Protein AF-A0A967GZW3-F1 (afdb_monomer_lite)

Foldseek 3Di:
DDDDDDDDDDPQPDDPVPDHDLAPLADLVQKDKPPPPFDDQWDRDRSDIDGNLPRDDIDIDRNPPPDDDDDDDDDDDDDPPDDDDD

pLDDT: mean 81.16, std 17.46, range [31.89, 97.38]

Radius of gyration: 16.47 Å; chains: 1; bounding box: 43×24×47 Å

Secondary structure (DSSP, 8-state):
--------------PSTT---S--SS--TTEEEESTTS---EEEETTEEEE-SSS-S-EEEE--TT--S---------SSS-----

Structure (mmCIF, N/CA/C/O backbone):
data_AF-A0A967GZW3-F1
#
_entry.id   AF-A0A967GZW3-F1
#
loop_
_atom_site.group_PDB
_atom_site.id
_atom_site.type_symbol
_atom_site.label_atom_id
_atom_site.label_alt_id
_atom_site.label_comp_id
_atom_site.label_asym_id
_atom_site.label_entity_id
_atom_site.label_seq_id
_atom_site.pdbx_PDB_ins_code
_atom_site.Cartn_x
_atom_site.Cartn_y
_atom_site.Cartn_z
_atom_site.occupancy
_atom_site.B_iso_or_equiv
_atom_site.auth_seq_id
_atom_site.auth_comp_id
_atom_site.auth_asym_id
_atom_site.auth_atom_id
_atom_site.pdbx_PDB_model_num
ATOM 1 N N . MET A 1 1 ? -31.344 1.957 25.210 1.00 47.50 1 MET A N 1
ATOM 2 C CA . MET A 1 1 ? -30.506 1.957 26.426 1.00 47.50 1 MET A CA 1
ATOM 3 C C . MET A 1 1 ? -30.331 0.527 26.910 1.00 47.50 1 MET A C 1
ATOM 5 O O . MET A 1 1 ? -31.247 0.015 27.525 1.00 47.50 1 MET A O 1
ATOM 9 N N . VAL A 1 2 ? -29.189 -0.091 26.598 1.00 31.89 2 VAL A N 1
ATOM 10 C CA . VAL A 1 2 ? -28.360 -0.878 27.529 1.00 31.89 2 VAL A CA 1
ATOM 11 C C . VAL A 1 2 ? -26.928 -0.664 27.038 1.00 31.89 2 VAL A C 1
ATOM 13 O O . VAL A 1 2 ? -26.613 -0.982 25.896 1.00 31.89 2 VAL A O 1
ATOM 16 N N . LEU A 1 3 ? -26.116 -0.018 27.869 1.00 37.38 3 LEU A N 1
ATOM 17 C CA . LEU A 1 3 ? -24.696 0.232 27.651 1.00 37.38 3 LEU A CA 1
ATOM 18 C C . LEU A 1 3 ? -23.932 -0.793 28.497 1.00 37.38 3 LEU A C 1
ATOM 20 O O . LEU A 1 3 ? -24.232 -0.931 29.682 1.00 37.38 3 LEU A O 1
ATOM 24 N N . VAL A 1 4 ? -22.949 -1.478 27.921 1.00 42.62 4 VAL A N 1
ATOM 25 C CA . VAL A 1 4 ? -21.955 -2.252 28.680 1.00 42.62 4 VAL A CA 1
ATOM 26 C C . VAL A 1 4 ? -20.582 -1.690 28.317 1.00 42.62 4 VAL A C 1
ATOM 28 O O . VAL A 1 4 ? -20.243 -1.695 27.134 1.00 42.62 4 VAL A O 1
ATOM 31 N N . PRO A 1 5 ? -19.786 -1.181 29.276 1.00 54.28 5 PRO A N 1
ATOM 32 C CA . PRO A 1 5 ? -18.433 -0.745 28.993 1.00 54.28 5 PRO A CA 1
ATOM 33 C C . PRO A 1 5 ? -17.500 -1.952 29.107 1.00 54.28 5 PRO A C 1
ATOM 35 O O . PRO A 1 5 ? -17.455 -2.616 30.142 1.00 54.28 5 PRO A O 1
ATOM 38 N N . VAL A 1 6 ? -16.718 -2.222 28.065 1.00 54.66 6 VAL A N 1
ATOM 39 C CA . VAL A 1 6 ? -15.528 -3.067 28.197 1.00 54.66 6 VAL A CA 1
ATOM 40 C C . VAL A 1 6 ? -14.325 -2.191 27.907 1.00 5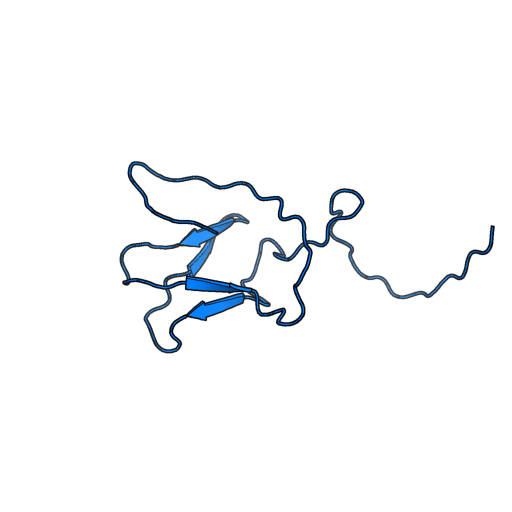4.66 6 VAL A C 1
ATOM 42 O O . VAL A 1 6 ? -14.149 -1.677 26.805 1.00 54.66 6 VAL A O 1
ATOM 45 N N . GLY A 1 7 ? -13.550 -1.962 28.965 1.00 45.25 7 GLY A N 1
ATOM 46 C CA . GLY A 1 7 ? -12.315 -1.205 28.933 1.00 45.25 7 GLY A CA 1
ATOM 47 C C . GLY A 1 7 ? -11.223 -1.908 28.130 1.00 45.25 7 GLY A C 1
ATOM 48 O O . GLY A 1 7 ? -11.121 -3.132 28.097 1.00 45.25 7 GLY A O 1
ATOM 49 N N . GLY A 1 8 ? -10.385 -1.082 27.518 1.00 39.91 8 GLY A N 1
ATOM 50 C CA . GLY A 1 8 ? -9.220 -1.477 26.743 1.00 39.91 8 GLY A CA 1
ATOM 51 C C . GLY A 1 8 ? -9.012 -0.442 25.654 1.00 39.91 8 GLY A C 1
ATOM 52 O O . GLY A 1 8 ? -9.721 -0.454 24.656 1.00 39.91 8 GLY A O 1
ATOM 53 N N . ALA A 1 9 ? -8.086 0.494 25.872 1.00 50.94 9 ALA A N 1
ATOM 54 C CA . ALA A 1 9 ? -7.763 1.538 24.909 1.00 50.94 9 ALA A CA 1
ATOM 55 C C . ALA A 1 9 ? -7.257 0.906 23.604 1.00 50.94 9 ALA A C 1
ATOM 57 O O . ALA A 1 9 ? -6.073 0.604 23.454 1.00 50.94 9 ALA A O 1
ATOM 58 N N . ARG A 1 10 ? -8.164 0.693 22.652 1.00 48.66 10 ARG A N 1
ATOM 59 C CA . ARG A 1 10 ? -7.814 0.473 21.258 1.00 48.66 10 ARG A CA 1
ATOM 60 C C . ARG A 1 10 ? -7.807 1.855 20.632 1.00 48.66 10 ARG A C 1
ATOM 62 O O . ARG A 1 10 ? -8.816 2.549 20.655 1.00 48.66 10 ARG A O 1
ATOM 69 N N . ALA A 1 11 ? -6.649 2.285 20.144 1.00 46.75 11 ALA A N 1
ATOM 70 C CA . ALA A 1 11 ? -6.577 3.452 19.284 1.00 46.75 11 ALA A CA 1
ATOM 71 C C . ALA A 1 11 ? -7.331 3.107 17.994 1.00 46.75 11 ALA A C 1
ATOM 73 O O . ALA A 1 11 ? -6.750 2.594 17.038 1.00 46.75 11 ALA A O 1
ATOM 74 N N . GLU A 1 12 ? -8.644 3.315 18.005 1.00 49.38 12 GLU A N 1
ATOM 75 C CA . GLU A 1 12 ? -9.440 3.386 16.796 1.00 49.38 12 GLU A CA 1
ATOM 76 C C . GLU A 1 12 ? -8.924 4.610 16.051 1.00 49.38 12 GLU A C 1
ATOM 78 O O . GLU A 1 12 ? -9.193 5.758 16.406 1.00 49.38 12 GLU A O 1
ATOM 83 N N . LYS A 1 13 ? -8.068 4.377 15.053 1.00 51.75 13 LYS A N 1
ATOM 84 C CA . LYS A 1 13 ? -7.844 5.380 14.020 1.00 51.75 13 LYS A CA 1
ATOM 85 C C . LYS A 1 13 ? -9.240 5.657 13.477 1.00 51.75 13 LYS A C 1
ATOM 87 O O . LYS A 1 13 ? -9.832 4.723 12.950 1.00 51.75 13 LYS A O 1
ATOM 92 N N . ALA A 1 14 ? -9.754 6.867 13.696 1.00 51.47 14 ALA A N 1
ATOM 93 C CA . ALA A 1 14 ? -11.090 7.285 13.292 1.00 51.47 14 ALA A CA 1
ATOM 94 C C . ALA A 1 14 ? -11.298 6.974 11.803 1.00 51.47 14 ALA A C 1
ATOM 96 O O . ALA A 1 14 ? -10.882 7.736 10.930 1.00 51.47 14 ALA A O 1
ATOM 97 N N . GLY A 1 15 ? -11.845 5.793 11.528 1.00 57.38 15 GLY A N 1
ATOM 98 C CA . GLY A 1 15 ? -12.463 5.479 10.261 1.00 57.38 15 GLY A CA 1
ATOM 99 C C . GLY A 1 15 ? -13.771 6.243 10.216 1.00 57.38 15 GLY A C 1
ATOM 100 O O . GLY A 1 15 ? -14.365 6.540 11.254 1.00 57.38 15 GLY A O 1
ATOM 101 N N . GLU A 1 16 ? -14.199 6.601 9.018 1.00 66.12 16 GLU A N 1
ATOM 102 C CA . GLU A 1 16 ? -15.574 7.043 8.816 1.00 66.12 16 GLU A CA 1
ATOM 103 C C . GLU A 1 16 ? -16.531 6.008 9.432 1.00 66.12 16 GLU A C 1
ATOM 105 O O . GLU A 1 16 ? -16.209 4.816 9.463 1.00 66.12 16 GLU A O 1
ATOM 110 N N . GLU A 1 17 ? -17.672 6.450 9.968 1.00 82.06 17 GLU A N 1
ATOM 111 C CA . GLU A 1 17 ? -18.628 5.547 10.617 1.00 82.06 17 GLU A CA 1
ATOM 112 C C . GLU A 1 17 ? -18.926 4.337 9.712 1.00 82.06 17 GLU A C 1
ATOM 114 O O . GLU A 1 17 ? -19.308 4.494 8.555 1.00 82.06 17 GLU A O 1
ATOM 119 N N . GLY A 1 18 ? -18.699 3.124 10.230 1.00 86.50 18 GLY A N 1
ATOM 120 C CA . GLY A 1 18 ? -18.885 1.871 9.487 1.00 86.50 18 GLY A CA 1
ATOM 121 C C . GLY A 1 18 ? -17.651 1.327 8.751 1.00 86.50 18 GLY A C 1
ATOM 122 O O . GLY A 1 18 ? -17.708 0.199 8.267 1.00 86.50 18 GLY A O 1
ATOM 123 N N . PHE A 1 19 ? -16.523 2.047 8.711 1.00 89.88 19 PHE A N 1
ATOM 124 C CA . PHE A 1 19 ? -15.300 1.592 8.039 1.00 89.88 19 PHE A CA 1
ATOM 125 C C . PHE A 1 19 ? -14.191 1.180 9.009 1.00 89.88 19 PHE A C 1
ATOM 127 O O . PHE A 1 19 ? -13.816 1.915 9.924 1.00 89.88 19 PHE A O 1
ATOM 134 N N . ALA A 1 20 ? -13.582 0.024 8.738 1.00 89.25 20 ALA A N 1
ATOM 135 C CA . ALA A 1 20 ? -12.368 -0.428 9.408 1.00 89.25 20 ALA A CA 1
ATOM 136 C C . ALA A 1 20 ? -11.125 -0.102 8.566 1.00 89.25 20 ALA A C 1
ATOM 138 O O . ALA A 1 20 ? -11.021 -0.487 7.401 1.00 89.25 20 ALA A O 1
ATOM 139 N N . ALA A 1 21 ? -10.143 0.575 9.164 1.00 92.19 21 ALA A N 1
ATOM 140 C CA . ALA A 1 21 ? -8.885 0.871 8.486 1.00 92.19 21 ALA A CA 1
ATOM 141 C C . ALA A 1 21 ? -8.014 -0.393 8.343 1.00 92.19 21 ALA A C 1
ATOM 143 O O . ALA A 1 21 ? -7.533 -0.939 9.335 1.00 92.19 21 ALA A O 1
ATOM 144 N N . ILE A 1 22 ? -7.750 -0.812 7.100 1.00 93.62 22 ILE A N 1
ATOM 145 C CA . ILE A 1 22 ? -6.866 -1.951 6.774 1.00 93.62 22 ILE A CA 1
ATOM 146 C C . ILE A 1 22 ? -5.399 -1.548 6.538 1.00 93.62 22 ILE A C 1
ATOM 148 O O . ILE A 1 22 ? -4.530 -2.398 6.348 1.00 93.62 22 ILE A O 1
ATOM 152 N N . PHE A 1 23 ? -5.103 -0.247 6.576 1.00 96.12 23 PHE A N 1
ATOM 153 C CA . PHE A 1 23 ? -3.756 0.302 6.457 1.00 96.12 23 PHE A CA 1
ATOM 154 C C . PHE A 1 23 ? -3.496 1.330 7.561 1.00 96.12 23 PHE A C 1
ATOM 156 O O . PHE A 1 23 ? -4.232 2.303 7.741 1.00 96.12 23 PHE A O 1
ATOM 163 N N . ASP A 1 24 ? -2.415 1.127 8.310 1.00 95.00 24 ASP A N 1
ATOM 164 C CA . ASP A 1 24 ? -2.056 1.971 9.451 1.00 95.00 24 ASP A CA 1
ATOM 165 C C . ASP A 1 24 ? -1.341 3.276 9.042 1.00 95.00 24 ASP A C 1
ATOM 167 O O . ASP A 1 24 ? -1.141 4.157 9.886 1.00 95.00 24 ASP A O 1
ATOM 171 N N . GLY A 1 25 ? -1.015 3.459 7.757 1.00 96.75 25 GLY A N 1
ATOM 172 C CA . GLY A 1 25 ? -0.267 4.613 7.249 1.00 96.75 25 GLY A CA 1
ATOM 173 C C . GLY A 1 25 ? 1.243 4.541 7.492 1.00 96.75 25 GLY A C 1
ATOM 174 O O . GLY A 1 25 ? 1.933 5.537 7.303 1.00 96.75 25 GLY A O 1
ATOM 175 N N . LYS A 1 26 ? 1.771 3.420 7.987 1.00 97.38 26 LYS A N 1
ATOM 176 C CA . LYS A 1 26 ? 3.153 3.310 8.480 1.00 97.38 26 LYS A CA 1
ATOM 177 C C . LYS A 1 26 ? 3.837 2.020 8.053 1.00 97.38 26 LYS A C 1
ATOM 179 O O . LYS A 1 26 ? 5.033 2.029 7.787 1.00 97.38 26 LYS A O 1
ATOM 184 N N . THR A 1 27 ? 3.101 0.918 8.014 1.00 96.69 27 THR A N 1
ATOM 185 C CA . THR A 1 27 ? 3.622 -0.422 7.778 1.00 96.69 27 THR A CA 1
ATOM 186 C C . THR A 1 27 ? 2.719 -1.193 6.822 1.00 96.69 27 THR A C 1
ATOM 188 O O . THR A 1 27 ? 1.536 -0.900 6.677 1.00 96.69 27 THR A O 1
ATOM 191 N N . LEU A 1 28 ? 3.277 -2.227 6.197 1.00 95.81 28 LEU A N 1
ATOM 192 C CA . LEU A 1 28 ? 2.514 -3.210 5.424 1.00 95.81 28 LEU A CA 1
ATOM 193 C C . LEU A 1 28 ? 1.986 -4.345 6.320 1.00 95.81 28 LEU A C 1
ATOM 195 O O . LEU A 1 28 ? 1.812 -5.472 5.869 1.00 95.81 28 LEU A O 1
ATOM 199 N N . LYS A 1 29 ? 1.759 -4.096 7.618 1.00 95.62 29 LYS A N 1
ATOM 200 C CA . LYS A 1 29 ? 1.227 -5.122 8.523 1.00 95.62 29 LYS A CA 1
ATOM 201 C C . LYS A 1 29 ? -0.152 -5.575 8.040 1.00 95.62 29 LYS A C 1
ATOM 203 O O . LYS A 1 29 ? -1.049 -4.757 7.870 1.00 95.62 29 LYS A O 1
ATOM 208 N N . GLY A 1 30 ? -0.315 -6.886 7.872 1.00 94.44 30 GLY A N 1
ATOM 209 C CA . GLY A 1 30 ? -1.536 -7.481 7.320 1.00 94.44 30 GLY A CA 1
ATOM 210 C C . GLY A 1 30 ? -1.565 -7.542 5.791 1.00 94.44 30 GLY A C 1
ATOM 211 O O . GLY A 1 30 ? -2.551 -8.020 5.245 1.00 94.44 30 GLY A O 1
ATOM 212 N N . TRP A 1 31 ? -0.501 -7.108 5.114 1.00 95.06 31 TRP A N 1
ATOM 213 C CA . TRP A 1 31 ? -0.335 -7.205 3.667 1.00 95.06 31 TRP A CA 1
ATOM 214 C C . TRP A 1 31 ? 0.843 -8.122 3.327 1.00 95.06 31 TRP A C 1
ATOM 216 O O . TRP A 1 31 ? 1.836 -8.162 4.054 1.00 95.06 31 TRP A O 1
ATOM 226 N N . GLU A 1 32 ? 0.742 -8.846 2.218 1.00 92.00 32 GLU A N 1
ATOM 227 C CA . GLU A 1 32 ? 1.792 -9.733 1.713 1.00 92.00 32 GLU A CA 1
ATOM 228 C C . GLU A 1 32 ? 2.045 -9.469 0.231 1.00 92.00 32 GLU A C 1
ATOM 230 O O . GLU A 1 32 ? 1.108 -9.256 -0.538 1.00 92.00 32 GLU A O 1
ATOM 235 N N . GLU A 1 33 ? 3.314 -9.484 -0.163 1.00 91.12 33 GLU A N 1
ATOM 236 C CA . GLU A 1 33 ? 3.703 -9.402 -1.568 1.00 91.12 33 GLU A CA 1
ATOM 237 C C . GLU A 1 33 ? 3.593 -10.785 -2.219 1.00 91.12 33 GLU A C 1
ATOM 239 O O . GLU A 1 33 ? 4.061 -11.776 -1.658 1.00 91.12 33 GLU A O 1
ATOM 244 N N . MET A 1 34 ? 2.981 -10.850 -3.401 1.00 89.00 34 MET A N 1
ATOM 245 C CA . MET A 1 34 ? 2.759 -12.091 -4.142 1.00 89.00 34 MET A CA 1
ATOM 246 C C . MET A 1 34 ? 3.233 -11.967 -5.601 1.00 89.00 34 MET A C 1
ATOM 248 O O . MET A 1 34 ? 2.893 -10.978 -6.253 1.00 89.00 34 MET A O 1
ATOM 252 N N . PRO A 1 35 ? 3.933 -12.976 -6.153 1.00 86.50 35 PRO A N 1
ATOM 253 C CA . PRO A 1 35 ? 4.315 -14.224 -5.493 1.00 86.50 35 PRO A CA 1
ATOM 254 C C . PRO A 1 35 ? 5.422 -14.014 -4.447 1.00 86.50 35 PRO A C 1
ATOM 256 O O . PRO A 1 35 ? 6.255 -13.117 -4.555 1.00 86.50 35 PRO A O 1
ATOM 259 N N . ALA A 1 36 ? 5.415 -14.853 -3.411 1.00 81.94 36 ALA A N 1
ATOM 260 C CA . ALA A 1 36 ? 6.440 -14.808 -2.378 1.00 81.94 36 ALA A CA 1
ATOM 261 C C . ALA A 1 36 ? 7.825 -15.143 -2.961 1.00 81.94 36 ALA A C 1
ATOM 263 O O . ALA A 1 36 ? 7.958 -16.044 -3.788 1.00 81.94 36 ALA A O 1
ATOM 264 N N . GLY A 1 37 ? 8.863 -14.456 -2.477 1.00 74.25 37 GLY A N 1
ATOM 265 C CA . GLY A 1 37 ? 10.257 -14.693 -2.876 1.00 74.25 37 GLY A CA 1
ATOM 266 C C . GLY A 1 37 ? 10.787 -13.776 -3.981 1.00 74.25 37 GLY A C 1
ATOM 267 O O . GLY A 1 37 ? 11.994 -13.784 -4.220 1.00 74.25 37 GLY A O 1
ATOM 268 N N . ASP A 1 38 ? 9.934 -12.952 -4.593 1.00 74.25 38 ASP A N 1
ATOM 269 C CA . ASP A 1 38 ? 10.356 -11.921 -5.543 1.00 74.25 38 ASP A CA 1
ATOM 270 C C . ASP A 1 38 ? 10.954 -10.685 -4.846 1.00 74.25 38 ASP A C 1
ATOM 272 O O . ASP A 1 38 ? 10.855 -10.488 -3.628 1.00 74.25 38 ASP A O 1
ATOM 276 N N . ALA A 1 39 ? 11.624 -9.835 -5.630 1.00 76.50 39 ALA A N 1
ATOM 277 C CA . ALA A 1 39 ? 12.188 -8.588 -5.131 1.00 76.50 39 ALA A CA 1
ATOM 278 C C . ALA A 1 39 ? 11.082 -7.664 -4.596 1.00 76.50 39 ALA A C 1
ATOM 280 O O . ALA A 1 39 ? 10.095 -7.417 -5.283 1.00 76.50 39 ALA A O 1
ATOM 281 N N . ARG A 1 40 ? 11.297 -7.090 -3.401 1.00 81.94 40 ARG A N 1
ATOM 282 C CA . ARG A 1 40 ? 10.339 -6.171 -2.765 1.00 81.94 40 ARG A CA 1
ATOM 283 C C . ARG A 1 40 ? 9.942 -5.023 -3.694 1.00 81.94 40 ARG A C 1
ATOM 285 O O . ARG A 1 40 ? 10.769 -4.143 -3.975 1.00 81.94 40 ARG A O 1
ATOM 292 N N . ALA A 1 41 ? 8.683 -5.025 -4.116 1.00 88.38 41 ALA A N 1
ATOM 293 C CA . ALA A 1 41 ? 8.095 -4.053 -5.035 1.00 88.38 41 ALA A CA 1
ATOM 294 C C . ALA A 1 41 ? 7.184 -3.043 -4.324 1.00 88.38 41 ALA A C 1
ATOM 296 O O . ALA A 1 41 ? 6.821 -2.031 -4.924 1.00 88.38 41 ALA A O 1
ATOM 297 N N . TRP A 1 42 ? 6.841 -3.288 -3.055 1.00 92.38 42 TRP A N 1
ATOM 298 C CA . TRP A 1 42 ? 5.898 -2.474 -2.294 1.00 92.38 42 TRP A CA 1
ATOM 299 C C . TRP A 1 42 ? 6.542 -1.867 -1.049 1.00 92.38 42 TRP A C 1
ATOM 301 O O . TRP A 1 42 ? 7.243 -2.525 -0.281 1.00 92.38 42 TRP A O 1
ATOM 311 N N . THR A 1 43 ? 6.299 -0.578 -0.832 1.00 93.62 43 THR A N 1
ATOM 312 C CA . THR A 1 43 ? 6.830 0.170 0.315 1.00 93.62 43 THR A CA 1
ATOM 313 C C . THR A 1 43 ? 5.786 1.126 0.881 1.00 93.62 43 THR A C 1
ATOM 315 O O . THR A 1 43 ? 4.756 1.379 0.257 1.00 93.62 43 THR A O 1
ATOM 318 N N . VAL A 1 44 ? 6.047 1.666 2.075 1.00 96.62 44 VAL A N 1
ATOM 319 C CA . VAL A 1 44 ? 5.257 2.766 2.639 1.00 96.62 44 VAL A CA 1
ATOM 320 C C . VAL A 1 44 ? 6.079 4.046 2.584 1.00 96.62 44 VAL A C 1
ATOM 322 O O . VAL A 1 44 ? 7.152 4.121 3.180 1.00 96.62 44 VAL A O 1
ATOM 325 N N . VAL A 1 45 ? 5.561 5.065 1.899 1.00 96.00 45 VAL A N 1
ATOM 326 C CA . VAL A 1 45 ? 6.209 6.376 1.766 1.00 96.00 45 VAL A CA 1
ATOM 327 C C . VAL A 1 45 ? 5.191 7.470 2.049 1.00 96.00 45 VAL A C 1
ATOM 329 O O . VAL A 1 45 ? 4.146 7.538 1.407 1.00 96.00 45 VAL A O 1
ATOM 332 N N . GLY A 1 46 ? 5.485 8.334 3.024 1.00 95.88 46 GLY A N 1
ATOM 333 C CA . GLY A 1 46 ? 4.646 9.499 3.328 1.00 95.88 46 GLY A CA 1
ATOM 334 C C . GLY A 1 46 ? 3.192 9.153 3.670 1.00 95.88 46 GLY A C 1
ATOM 335 O O . GLY A 1 46 ? 2.290 9.901 3.314 1.00 95.88 46 GLY A O 1
ATOM 336 N N . GLY A 1 47 ? 2.953 8.005 4.309 1.00 96.69 47 GLY A N 1
ATOM 337 C CA . GLY A 1 47 ? 1.600 7.558 4.639 1.00 96.69 47 GLY A CA 1
ATOM 338 C C . GLY A 1 47 ? 0.834 6.902 3.493 1.00 96.69 47 GLY A C 1
ATOM 339 O O . GLY A 1 47 ? -0.370 6.718 3.624 1.00 96.69 47 GLY A O 1
ATOM 340 N N . MET A 1 48 ? 1.503 6.543 2.395 1.00 96.50 48 MET A N 1
ATOM 341 C CA . MET A 1 48 ? 0.914 5.864 1.238 1.00 96.50 48 MET A CA 1
ATOM 342 C C . MET A 1 48 ? 1.603 4.526 0.993 1.00 96.50 48 MET A C 1
ATOM 344 O O . MET A 1 48 ? 2.813 4.410 1.179 1.00 96.50 48 MET A O 1
ATOM 348 N N . ILE A 1 49 ? 0.841 3.545 0.520 1.00 96.00 49 ILE A N 1
ATOM 349 C CA . ILE A 1 49 ? 1.397 2.345 -0.104 1.00 96.00 49 ILE A CA 1
ATOM 350 C C . ILE A 1 49 ? 1.871 2.738 -1.508 1.00 96.00 49 ILE A C 1
ATOM 352 O O . ILE A 1 49 ? 1.109 3.324 -2.278 1.00 96.00 49 ILE A O 1
ATOM 356 N N . VAL A 1 50 ? 3.129 2.443 -1.828 1.00 94.00 50 VAL A N 1
ATOM 357 C CA . VAL A 1 50 ? 3.759 2.789 -3.106 1.00 94.00 50 VAL A CA 1
ATOM 358 C C . VAL A 1 50 ? 4.334 1.532 -3.745 1.00 94.00 50 VAL A C 1
ATOM 360 O O . VAL A 1 50 ? 5.166 0.852 -3.141 1.00 94.00 50 VAL A O 1
ATOM 363 N N . GLY A 1 51 ? 3.877 1.247 -4.964 1.00 91.06 51 GLY A N 1
ATOM 364 C CA . GLY A 1 51 ? 4.445 0.224 -5.836 1.00 91.06 51 GLY A CA 1
ATOM 365 C C . GLY A 1 51 ? 5.534 0.814 -6.735 1.00 91.06 51 GLY A C 1
ATOM 366 O O . GLY A 1 51 ? 5.354 1.899 -7.284 1.00 91.06 51 GLY A O 1
ATOM 367 N N . ASP A 1 52 ? 6.646 0.097 -6.873 1.00 85.25 52 ASP A N 1
ATOM 368 C CA . ASP A 1 52 ? 7.826 0.496 -7.661 1.00 85.25 52 ASP A CA 1
ATOM 369 C C . ASP A 1 52 ? 7.615 0.277 -9.175 1.00 85.25 52 ASP A C 1
ATOM 371 O O . ASP A 1 52 ? 8.181 0.976 -10.001 1.00 85.25 52 ASP A O 1
ATOM 375 N N . GLY A 1 53 ? 6.756 -0.673 -9.571 1.00 75.62 53 GLY A N 1
ATOM 376 C CA . GLY A 1 53 ? 6.413 -0.960 -10.977 1.00 75.62 53 GLY A CA 1
ATOM 377 C C . GLY A 1 53 ? 7.532 -1.600 -11.818 1.00 75.62 53 GLY A C 1
ATOM 378 O O . GLY A 1 53 ? 7.238 -2.369 -12.731 1.00 75.62 53 GLY A O 1
ATOM 379 N N . ASP A 1 54 ? 8.796 -1.366 -11.464 1.00 69.19 54 ASP A N 1
ATOM 380 C CA . ASP A 1 54 ? 9.979 -1.747 -12.247 1.00 69.19 54 ASP A CA 1
ATOM 381 C C . ASP A 1 54 ? 10.623 -3.080 -11.813 1.00 69.19 54 ASP A C 1
ATOM 383 O O . ASP A 1 54 ? 11.582 -3.547 -12.428 1.00 69.19 54 ASP A O 1
ATOM 387 N N . LYS A 1 55 ? 10.095 -3.734 -10.769 1.00 68.81 55 LYS A N 1
ATOM 388 C CA . LYS A 1 55 ? 10.649 -4.984 -10.202 1.00 68.81 55 LYS A CA 1
ATOM 389 C C . LYS A 1 55 ? 9.905 -6.260 -10.605 1.00 68.81 55 LYS A C 1
ATOM 391 O O . LYS A 1 55 ? 10.092 -7.302 -9.987 1.00 68.81 55 LYS A O 1
ATOM 396 N N . GLY A 1 56 ? 9.087 -6.189 -11.654 1.00 68.44 56 GLY A N 1
ATOM 397 C CA . GLY A 1 56 ? 8.250 -7.296 -12.121 1.00 68.44 56 GLY A CA 1
ATOM 398 C C . GLY A 1 56 ? 6.794 -7.190 -11.656 1.00 68.44 56 GLY A C 1
ATOM 399 O O . GLY A 1 56 ? 6.376 -6.197 -11.061 1.00 68.44 56 GLY A O 1
ATOM 400 N N . ARG A 1 57 ? 5.988 -8.209 -11.981 1.00 66.81 57 ARG A N 1
ATOM 401 C CA . ARG A 1 57 ? 4.565 -8.266 -11.613 1.00 66.81 57 ARG A CA 1
ATOM 402 C C . ARG A 1 57 ? 4.422 -8.772 -10.178 1.00 66.81 57 ARG A C 1
ATOM 404 O O . ARG A 1 57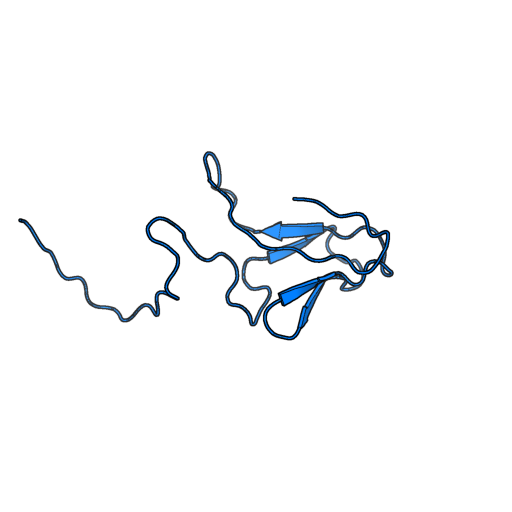 ? 4.387 -9.977 -9.969 1.00 66.81 57 ARG A O 1
ATOM 411 N N . GLY A 1 58 ? 4.318 -7.853 -9.222 1.00 81.00 58 GLY A N 1
ATOM 412 C CA . GLY A 1 58 ? 4.038 -8.166 -7.820 1.00 81.00 58 GLY A CA 1
ATOM 413 C C . GLY A 1 58 ? 2.692 -7.602 -7.373 1.00 81.00 58 GLY A C 1
ATOM 414 O O . GLY A 1 58 ? 2.434 -6.411 -7.537 1.00 81.00 58 GLY A O 1
ATOM 415 N N . TYR A 1 59 ? 1.850 -8.435 -6.774 1.00 89.50 59 TYR A N 1
ATOM 416 C CA . TYR A 1 59 ? 0.611 -8.030 -6.112 1.00 89.50 59 TYR A CA 1
ATOM 417 C C . TYR A 1 59 ? 0.875 -7.734 -4.639 1.00 89.50 59 TYR A C 1
ATOM 419 O O . TYR A 1 59 ? 1.733 -8.368 -4.029 1.00 89.50 59 TYR A O 1
ATOM 427 N N . LEU A 1 60 ? 0.106 -6.818 -4.055 1.00 93.69 60 LEU A N 1
ATOM 428 C CA . LEU A 1 60 ? 0.052 -6.630 -2.610 1.00 93.69 60 LEU A CA 1
ATOM 429 C C . LEU A 1 60 ? -1.321 -7.084 -2.115 1.00 93.69 60 LEU A C 1
ATOM 431 O O . LEU A 1 60 ? -2.340 -6.498 -2.467 1.00 93.69 60 LEU A O 1
ATOM 435 N N . VAL A 1 61 ? -1.343 -8.147 -1.318 1.00 93.88 61 VAL A N 1
ATOM 436 C CA . VAL A 1 61 ? -2.562 -8.859 -0.926 1.00 93.88 61 VAL A CA 1
ATOM 437 C C . VAL A 1 61 ? -2.834 -8.646 0.554 1.00 93.88 61 VAL A C 1
ATOM 439 O O . VAL A 1 61 ? -1.985 -8.942 1.395 1.00 93.88 61 VAL A O 1
ATOM 442 N N . TYR A 1 62 ? -4.027 -8.153 0.885 1.00 94.88 62 TYR A N 1
ATOM 443 C CA . TYR A 1 62 ? -4.484 -8.071 2.269 1.00 94.88 62 TYR A CA 1
ATOM 444 C C . TYR A 1 62 ? -4.847 -9.467 2.793 1.00 94.88 62 TYR A C 1
ATOM 446 O O . TYR A 1 62 ? -5.597 -10.206 2.163 1.00 94.88 62 TYR A O 1
ATOM 454 N N . GLN A 1 63 ? -4.310 -9.840 3.954 1.00 92.44 63 GLN A N 1
ATOM 455 C CA . GLN A 1 63 ? -4.310 -11.222 4.451 1.00 92.44 63 GLN A CA 1
ATOM 456 C C . GLN A 1 63 ? -5.576 -11.645 5.199 1.00 92.44 63 GLN A C 1
ATOM 458 O O . GLN A 1 63 ? -5.634 -12.761 5.720 1.00 92.44 63 GLN A O 1
ATOM 463 N N . ASN A 1 64 ? -6.599 -10.794 5.278 1.00 86.62 64 ASN A N 1
ATOM 464 C CA . ASN A 1 64 ? -7.863 -11.223 5.861 1.00 86.62 64 ASN A CA 1
ATOM 465 C C . ASN A 1 64 ? -8.606 -12.152 4.888 1.00 86.62 64 ASN A C 1
ATOM 467 O O . ASN A 1 64 ? -9.246 -11.700 3.943 1.00 86.62 64 ASN A O 1
ATOM 471 N N . ARG A 1 65 ? -8.520 -13.459 5.148 1.00 76.88 65 ARG A N 1
ATOM 472 C CA . ARG A 1 65 ? -9.133 -14.518 4.330 1.00 76.88 65 ARG A CA 1
ATOM 473 C C . ARG A 1 65 ? -10.637 -14.689 4.558 1.00 76.88 65 ARG A C 1
ATOM 475 O O . ARG A 1 65 ? -11.240 -15.534 3.910 1.00 76.88 65 ARG A O 1
ATOM 482 N N . GLU A 1 66 ? -11.230 -13.911 5.460 1.00 87.38 66 GLU A N 1
ATOM 483 C CA . GLU A 1 66 ? -12.653 -13.984 5.815 1.00 87.38 66 GLU A CA 1
ATOM 484 C C . GLU A 1 66 ? -13.489 -12.870 5.162 1.00 87.38 66 GLU A C 1
ATOM 486 O O . GLU A 1 66 ? -14.674 -12.730 5.456 1.00 87.38 66 GLU A O 1
ATOM 491 N N . LEU A 1 67 ? -12.892 -12.062 4.278 1.00 86.50 67 LEU A N 1
ATOM 492 C CA . LEU A 1 67 ? -13.630 -11.045 3.532 1.00 86.50 67 LEU A CA 1
ATOM 493 C C . LEU A 1 67 ? -14.591 -11.701 2.531 1.00 86.50 67 LEU A C 1
ATOM 495 O O . LEU A 1 67 ? -14.172 -12.496 1.690 1.00 86.50 67 LEU A O 1
ATOM 499 N N . ALA A 1 68 ? -15.867 -11.328 2.613 1.00 88.31 68 ALA A N 1
ATOM 500 C CA . ALA A 1 68 ? -16.908 -11.711 1.663 1.00 88.31 68 ALA A CA 1
ATOM 501 C C . ALA A 1 68 ? -17.580 -10.448 1.108 1.00 88.31 68 ALA A C 1
ATOM 503 O O . ALA A 1 68 ? -17.039 -9.826 0.198 1.00 88.31 68 ALA A O 1
ATOM 504 N N . ASP A 1 69 ? -18.698 -10.029 1.701 1.00 93.69 69 ASP A N 1
ATOM 505 C CA . ASP A 1 69 ? -19.373 -8.783 1.344 1.00 93.69 69 ASP A CA 1
ATOM 506 C C . ASP A 1 69 ? -18.692 -7.606 2.048 1.00 93.69 69 ASP A C 1
ATOM 508 O O . ASP A 1 69 ? -18.652 -7.535 3.279 1.00 93.69 69 ASP A O 1
ATOM 512 N N . PHE A 1 70 ? -18.134 -6.678 1.271 1.00 92.19 70 PHE A N 1
ATOM 513 C CA . PHE A 1 70 ? -17.487 -5.484 1.804 1.00 92.19 70 PHE A CA 1
ATOM 514 C C . PHE A 1 70 ? -17.662 -4.280 0.882 1.00 92.19 70 PHE A C 1
ATOM 516 O O . PHE A 1 70 ? -17.814 -4.410 -0.332 1.00 92.19 70 PHE A O 1
ATOM 523 N N . GLU A 1 71 ? -17.566 -3.092 1.474 1.00 94.06 71 GLU A N 1
ATOM 524 C CA . GLU A 1 71 ? -17.354 -1.842 0.753 1.00 94.06 71 GLU A CA 1
ATOM 525 C C . GLU A 1 71 ? -15.904 -1.397 0.961 1.00 94.06 71 GLU A C 1
ATOM 527 O O . GLU A 1 71 ? -15.419 -1.317 2.093 1.00 94.06 71 GLU A O 1
ATOM 532 N N . LEU A 1 72 ? -15.193 -1.120 -0.134 1.00 93.69 72 LEU A N 1
ATOM 533 C CA . LEU A 1 72 ? -13.823 -0.623 -0.088 1.00 93.69 72 LEU A CA 1
ATOM 534 C C . LEU A 1 72 ? -13.780 0.835 -0.532 1.00 93.69 72 LEU A C 1
ATOM 536 O O . LEU A 1 72 ? -14.074 1.160 -1.681 1.00 93.69 72 LEU A O 1
ATOM 540 N N . LYS A 1 73 ? -13.308 1.698 0.367 1.00 94.56 73 LYS A N 1
ATOM 541 C CA . LYS A 1 73 ? -13.036 3.105 0.084 1.00 94.56 73 LYS A CA 1
ATOM 542 C C . LYS A 1 73 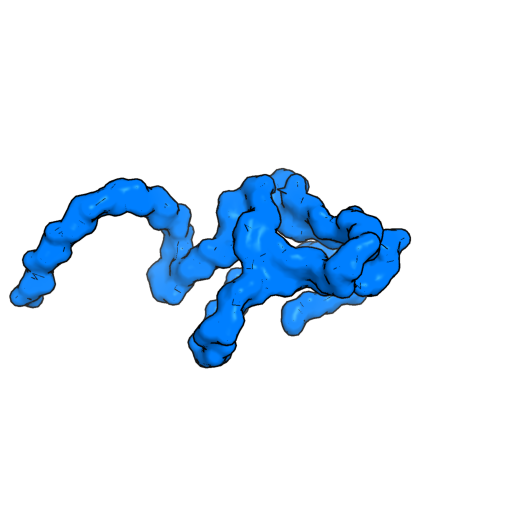? -11.537 3.370 0.128 1.00 94.56 73 LYS A C 1
ATOM 544 O O . LYS A 1 73 ? -10.882 3.104 1.135 1.00 94.56 73 LYS A O 1
ATOM 549 N N . PHE A 1 74 ? -10.989 3.918 -0.953 1.00 95.12 74 PHE A N 1
ATOM 550 C CA . PHE A 1 74 ? -9.580 4.294 -1.031 1.00 95.12 74 PHE A CA 1
ATOM 551 C C . PHE A 1 74 ? -9.347 5.414 -2.047 1.00 95.12 74 PHE A C 1
ATOM 553 O O . PHE A 1 74 ? -10.143 5.630 -2.959 1.00 95.12 74 PHE A O 1
ATOM 560 N N . SER A 1 75 ? -8.221 6.105 -1.890 1.00 95.06 75 SER A N 1
ATOM 561 C CA . SER A 1 75 ? -7.702 7.059 -2.870 1.00 95.06 75 SER A CA 1
ATOM 562 C C . SER A 1 75 ? -6.470 6.467 -3.538 1.00 95.06 75 SER A C 1
ATOM 564 O O . SER A 1 75 ? -5.665 5.802 -2.887 1.00 95.06 75 SER A O 1
ATOM 566 N N . TYR A 1 76 ? -6.290 6.751 -4.823 1.00 94.00 76 TYR A N 1
ATOM 567 C CA . TYR A 1 76 ? -5.123 6.321 -5.587 1.00 94.00 76 TYR A CA 1
ATOM 568 C C . TYR A 1 76 ? -4.543 7.482 -6.395 1.00 94.00 76 TYR A C 1
ATOM 570 O O . TYR A 1 76 ? -5.191 8.505 -6.620 1.00 94.00 76 TYR A O 1
ATOM 578 N N . ARG A 1 77 ? -3.294 7.323 -6.834 1.00 91.44 77 ARG A N 1
ATOM 579 C CA . ARG A 1 77 ? -2.607 8.256 -7.730 1.00 91.44 77 ARG A CA 1
ATOM 580 C C . ARG A 1 77 ? -1.673 7.479 -8.643 1.00 91.44 77 ARG A C 1
ATOM 5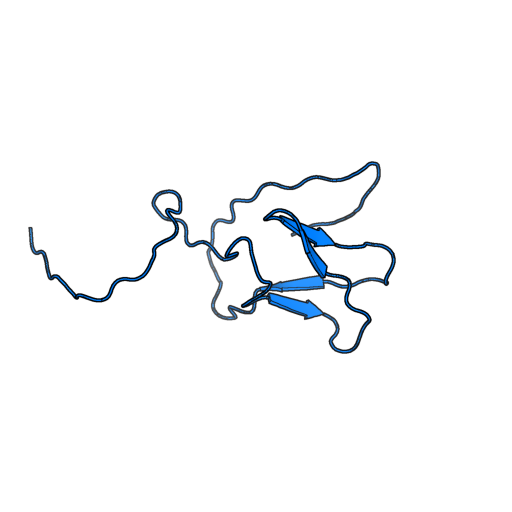82 O O . ARG A 1 77 ? -0.922 6.638 -8.161 1.00 91.44 77 ARG A O 1
ATOM 589 N N . PHE A 1 78 ? -1.648 7.845 -9.920 1.00 87.19 78 PHE A N 1
ATOM 590 C CA . PHE A 1 78 ? -0.643 7.374 -10.869 1.00 87.19 78 PHE A CA 1
ATOM 591 C C . PHE A 1 78 ? 0.240 8.523 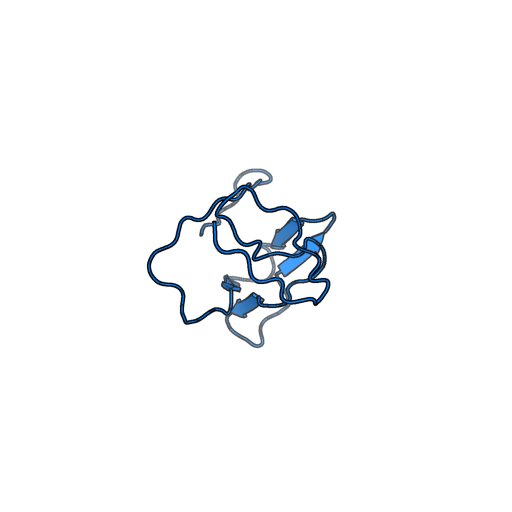-11.353 1.00 87.19 78 PHE A C 1
ATOM 593 O O . PHE A 1 78 ? -0.279 9.580 -11.720 1.00 87.19 78 PHE A O 1
ATOM 600 N N . PRO A 1 79 ? 1.563 8.327 -11.418 1.00 80.44 79 PRO A N 1
ATOM 601 C CA . PRO A 1 79 ? 2.405 9.130 -12.283 1.00 80.44 79 PRO A CA 1
ATOM 602 C C . PRO A 1 79 ? 2.269 8.627 -13.732 1.00 80.44 79 PRO A C 1
ATOM 604 O O . PRO A 1 79 ? 2.621 7.494 -14.050 1.00 80.44 79 PRO A O 1
ATOM 607 N N . GLY A 1 80 ? 1.758 9.466 -14.634 1.00 84.38 80 GLY A N 1
ATOM 608 C CA . GL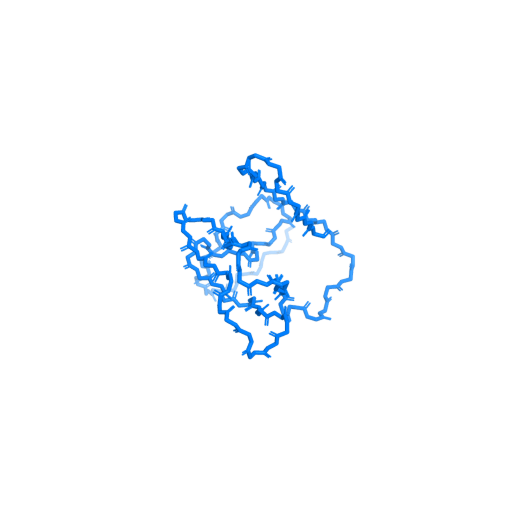Y A 1 80 ? 1.750 9.177 -16.073 1.00 84.38 80 GLY A CA 1
ATOM 609 C C . GLY A 1 80 ? 0.872 7.986 -16.491 1.00 84.38 80 GLY A C 1
ATOM 610 O O . GLY A 1 80 ? -0.294 7.909 -16.116 1.00 84.38 80 GLY A O 1
ATOM 611 N N . LYS A 1 81 ? 1.419 7.089 -17.326 1.00 83.25 81 LYS A N 1
ATOM 612 C CA . LYS A 1 81 ? 0.700 5.978 -17.992 1.00 83.25 81 LYS A CA 1
ATOM 613 C C . LYS A 1 81 ? 0.801 4.643 -17.233 1.00 83.25 81 LYS A C 1
ATOM 615 O O . LYS A 1 81 ? 1.062 3.607 -17.840 1.00 83.25 81 LYS A O 1
ATOM 620 N N . GLY A 1 82 ? 0.661 4.675 -15.910 1.00 82.38 82 GLY A N 1
ATOM 621 C CA . GLY A 1 82 ? 0.703 3.467 -15.082 1.00 82.38 82 GLY A CA 1
ATOM 622 C C . GLY A 1 82 ? -0.491 2.534 -15.314 1.00 82.38 82 GLY A C 1
ATOM 623 O O . GLY A 1 82 ? -1.545 2.958 -15.785 1.00 82.38 82 GLY A O 1
ATOM 624 N N . ASN A 1 83 ? -0.321 1.263 -14.953 1.00 85.69 83 ASN A N 1
ATOM 625 C CA . ASN A 1 83 ? -1.383 0.261 -14.928 1.00 85.69 83 ASN A CA 1
ATOM 626 C C . ASN A 1 83 ? -1.360 -0.443 -13.565 1.00 85.69 83 ASN A C 1
ATOM 628 O O . ASN A 1 83 ? -0.356 -1.054 -13.206 1.00 85.69 83 ASN A O 1
ATOM 632 N N . SER A 1 84 ? -2.440 -0.309 -12.800 1.00 87.94 84 SER A N 1
ATOM 633 C CA . SER A 1 84 ? -2.679 -1.037 -11.551 1.00 87.94 84 SER A CA 1
ATOM 634 C C . SER A 1 84 ? -4.189 -1.166 -11.336 1.00 87.94 84 SER A C 1
ATOM 636 O O . SER A 1 84 ? -4.977 -0.585 -12.085 1.00 87.94 84 SER A O 1
ATOM 638 N N . GLY A 1 85 ? -4.592 -1.918 -10.320 1.00 90.50 85 GLY A N 1
ATOM 639 C CA . GLY A 1 85 ? -5.989 -2.142 -9.978 1.00 90.50 85 GLY A CA 1
ATOM 640 C C . GLY A 1 85 ? -6.142 -2.712 -8.575 1.00 90.50 85 GLY A C 1
ATOM 641 O O . GLY A 1 85 ? -5.160 -3.126 -7.954 1.00 90.50 85 GLY A O 1
ATOM 642 N N . VAL A 1 86 ? -7.386 -2.703 -8.108 1.00 91.94 86 VAL A N 1
ATOM 643 C CA . VAL A 1 86 ? -7.859 -3.504 -6.977 1.00 91.94 86 VAL A CA 1
ATOM 644 C C . VAL A 1 86 ? -8.794 -4.564 -7.531 1.00 91.94 86 VAL A C 1
ATOM 646 O O . VAL A 1 86 ? -9.595 -4.193 -8.420 1.00 91.94 86 VAL A O 1
#

Sequence (86 aa):
MVLVPVGGARAEKAGEEGFAAIFDGKTLKGWEEMPAGDARAWTVVGGMIVGDGDKGRGYLVYQNRELADFELKFSYRFPGKGNSGV